Protein AF-A0A1Y3BRG3-F1 (afdb_monomer)

Sequence (141 aa):
MDFLRPHLVLCLAVAWIFIFCGLCLGTKSLGKVSYFTAFFPYIMITALLINGLQLQGSYEGIIHYISPDFEKLSDIGVWSDAATQIFYSLSICMGGVITLASYNNFKNNLFQDSILIVISNSLTSIYAASLDLWPINLENQ

pLDDT: mean 87.49, std 11.52, range [37.56, 96.81]

Mean predicted aligned error: 6.66 Å

Nearest PDB structures (foldseek):
  8wfk-assembly1_A  TM=9.447E-01  e=4.341E-06  Homo sapiens
  8de4-assembly1_A  TM=9.596E-01  e=6.037E-05  Sus scrofa
  5i6z-assembly1_A  TM=9.594E-01  e=1.422E-04  Homo sapiens
  8wtw-assembly1_A  TM=9.472E-01  e=1.422E-04  Homo sapiens
  8p2z-assembly1_C  TM=8.388E-01  e=1.932E-04  Homo sapiens

Secondary structure (DSSP, 8-state):
---S-HHHHHHHHHHHHHHHHHHHTHHHHHHHHHHHHHHHHHHHHHHHHHHHHHSTTHHHHHHHHH---SGGGG-HHHHHHHHHHHHHHTTTTSSHHHHHHHTS-TTS-HHHHHHHHHHHHHHHHHHHHTT--S-S-SS--

Foldseek 3Di:
DPPDDVVVVVVVVVVVVVVVVLVVVDDVVVVVVCVCVVVVVVVVLVVLLVVLVPDPQLVVQVCVLPPDDVVCVPDVVVVVVVVVVLCVLLVPPVCPVVVVVVPDDPPDPVVVVVVVSSVVSVVVVVSSSSSSSHHPPPVPD

Solvent-accessible surface area (backbone atoms only — not comparable to full-atom values): 8318 Å² total; per-residue (Å²): 135,83,85,69,57,66,68,60,54,48,53,51,53,52,50,50,51,54,52,50,52,46,60,73,59,34,72,75,50,45,54,60,52,42,57,54,67,63,49,48,56,54,55,51,51,52,54,50,35,58,56,37,64,72,40,80,50,19,68,58,21,50,48,60,75,67,59,81,66,72,74,57,71,74,40,66,63,57,56,54,50,52,50,52,49,52,43,60,72,70,44,63,93,65,52,59,64,59,58,59,56,69,75,52,63,92,86,56,66,59,68,61,52,51,52,51,51,52,52,48,52,52,51,51,50,55,57,58,55,64,50,64,18,61,48,97,64,76,88,84,114

Organism: Euroglyphus maynei (NCBI:txid6958)

Structure (mmCIF, N/CA/C/O backbone):
data_AF-A0A1Y3BRG3-F1
#
_entry.id   AF-A0A1Y3BRG3-F1
#
loop_
_atom_site.group_PDB
_atom_site.id
_atom_site.type_symbol
_atom_site.label_atom_id
_atom_site.label_alt_id
_atom_site.label_comp_id
_atom_site.label_asym_id
_atom_site.label_entity_id
_atom_site.label_seq_id
_atom_site.pdbx_PDB_ins_code
_atom_site.Cartn_x
_atom_site.Cartn_y
_atom_site.Cartn_z
_atom_site.occupancy
_atom_site.B_iso_or_equiv
_atom_site.auth_seq_id
_atom_site.auth_comp_id
_atom_site.auth_asym_id
_atom_site.auth_atom_id
_atom_site.pdbx_PDB_model_num
ATOM 1 N N . MET A 1 1 ? -28.441 -24.687 -12.085 1.00 53.59 1 MET A N 1
ATOM 2 C CA . MET A 1 1 ? -27.957 -23.840 -10.969 1.00 53.59 1 MET A CA 1
ATOM 3 C C . MET A 1 1 ? -26.458 -24.092 -10.758 1.00 53.59 1 MET A C 1
ATOM 5 O O . MET A 1 1 ? -25.987 -24.133 -9.634 1.00 53.59 1 MET A O 1
ATOM 9 N N . ASP A 1 2 ? -25.688 -24.186 -11.847 1.00 60.72 2 ASP A N 1
ATOM 10 C CA . ASP A 1 2 ? -24.252 -24.526 -11.832 1.00 60.72 2 ASP A CA 1
ATOM 11 C C . ASP A 1 2 ? -23.355 -23.289 -12.005 1.00 60.72 2 ASP A C 1
ATOM 13 O O . ASP A 1 2 ? -22.193 -23.379 -12.384 1.00 60.72 2 ASP A O 1
ATOM 17 N N . PHE A 1 3 ? -23.911 -22.102 -11.741 1.00 71.19 3 PHE A N 1
ATOM 18 C CA . PHE A 1 3 ? -23.187 -20.833 -11.830 1.00 71.19 3 PHE A CA 1
ATOM 19 C C . PHE A 1 3 ? -22.291 -20.588 -10.603 1.00 71.19 3 PHE A C 1
ATOM 21 O O . PHE A 1 3 ? -21.256 -19.934 -10.707 1.00 71.19 3 PHE A O 1
ATOM 28 N N . LEU A 1 4 ? -22.658 -21.131 -9.435 1.00 82.31 4 LEU A N 1
ATOM 29 C CA . LEU A 1 4 ? -21.895 -20.953 -8.200 1.00 82.31 4 LEU A CA 1
ATOM 30 C C . LEU A 1 4 ? -20.907 -22.103 -7.998 1.00 82.31 4 LEU A C 1
ATOM 32 O O . LEU A 1 4 ? -21.297 -23.247 -7.777 1.00 82.31 4 LEU A O 1
ATOM 36 N N . ARG A 1 5 ? -19.612 -21.779 -7.997 1.00 92.12 5 ARG A N 1
ATOM 37 C CA . ARG A 1 5 ? -18.553 -22.716 -7.607 1.00 92.12 5 ARG A CA 1
ATOM 38 C C . ARG A 1 5 ? -18.564 -22.893 -6.081 1.00 92.12 5 ARG A C 1
ATOM 40 O O . ARG A 1 5 ? -18.204 -21.949 -5.376 1.00 92.12 5 ARG A O 1
ATOM 47 N N . PRO A 1 6 ? -18.917 -24.075 -5.543 1.00 91.06 6 PRO A N 1
ATOM 48 C CA . PRO A 1 6 ? -19.168 -24.243 -4.109 1.00 91.06 6 PRO A CA 1
ATOM 49 C C . PRO A 1 6 ? -17.929 -23.987 -3.240 1.00 91.06 6 PRO A C 1
ATOM 51 O O . PRO A 1 6 ? -18.054 -23.466 -2.136 1.00 91.06 6 PRO A O 1
ATOM 54 N N . HIS A 1 7 ? -16.727 -24.274 -3.750 1.00 93.50 7 HIS A N 1
ATOM 55 C CA . HIS A 1 7 ? -15.479 -23.979 -3.041 1.00 93.50 7 HIS A CA 1
ATOM 56 C C . HIS A 1 7 ? -15.252 -22.469 -2.859 1.00 93.50 7 HIS A C 1
ATOM 58 O O . HIS A 1 7 ? -14.885 -22.047 -1.769 1.00 93.50 7 HIS A O 1
ATOM 64 N N . LEU A 1 8 ? -15.535 -21.642 -3.877 1.00 94.50 8 LEU A N 1
ATOM 65 C CA . LEU A 1 8 ? -15.411 -20.181 -3.765 1.00 94.50 8 LEU A CA 1
ATOM 66 C C . LEU A 1 8 ? -16.442 -19.609 -2.794 1.00 94.50 8 LEU A C 1
ATOM 68 O O . LEU A 1 8 ? -16.121 -18.723 -2.009 1.00 94.50 8 LEU A O 1
ATOM 72 N N . VAL A 1 9 ? -17.665 -20.145 -2.819 1.00 9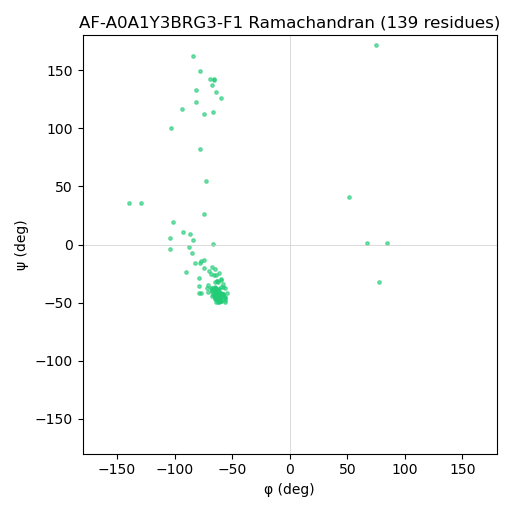5.19 9 VAL A N 1
ATOM 73 C CA . VAL A 1 9 ? -18.737 -19.748 -1.896 1.00 95.19 9 VAL A CA 1
ATOM 74 C C . VAL A 1 9 ? -18.337 -20.052 -0.455 1.00 95.19 9 VAL A C 1
ATOM 76 O O . VAL A 1 9 ? -18.499 -19.199 0.413 1.00 95.19 9 VAL A O 1
ATOM 79 N N . LEU A 1 10 ? -17.759 -21.232 -0.205 1.00 95.00 10 LEU A N 1
ATOM 80 C CA . LEU A 1 10 ? -17.252 -21.599 1.113 1.00 95.00 10 LEU A CA 1
ATOM 81 C C . LEU A 1 10 ? -16.095 -20.688 1.549 1.00 95.00 10 LEU A C 1
ATOM 83 O O . LEU A 1 10 ? -16.124 -20.177 2.665 1.00 95.00 10 LEU A O 1
ATOM 87 N N . CYS A 1 11 ? -15.113 -20.432 0.677 1.00 95.69 11 CYS A N 1
ATOM 88 C CA . CYS A 1 11 ? -14.013 -19.506 0.966 1.00 95.69 11 CYS A CA 1
ATOM 89 C C . CYS A 1 11 ? -14.523 -18.099 1.307 1.00 95.69 11 CYS A C 1
ATOM 91 O O . CYS A 1 11 ? -14.068 -17.497 2.279 1.00 95.69 11 CYS A O 1
ATOM 93 N N . LEU A 1 12 ? -15.500 -17.595 0.548 1.00 95.69 12 LEU A N 1
ATOM 94 C CA . LEU A 1 12 ? -16.116 -16.294 0.788 1.00 95.69 12 LEU A CA 1
ATOM 95 C C . LEU A 1 12 ? -16.879 -16.266 2.119 1.00 95.69 12 LEU A C 1
ATOM 97 O O . LEU A 1 12 ? -16.738 -15.314 2.882 1.00 95.69 12 LEU A O 1
ATOM 101 N N . ALA A 1 13 ? -17.652 -17.312 2.425 1.00 96.44 13 ALA A N 1
ATOM 102 C CA . ALA A 1 13 ? -18.374 -17.425 3.690 1.00 96.44 13 ALA A CA 1
ATOM 103 C C . ALA A 1 13 ? -17.412 -17.422 4.887 1.00 96.44 13 ALA A C 1
ATOM 105 O O . ALA A 1 13 ? -17.628 -16.693 5.854 1.00 96.44 13 ALA A O 1
ATOM 106 N N . VAL A 1 14 ? -16.312 -18.174 4.797 1.00 96.81 14 VAL A N 1
ATOM 107 C CA . VAL A 1 14 ? -15.266 -18.202 5.827 1.00 96.81 14 VAL A CA 1
ATOM 108 C C . VAL A 1 14 ? -14.612 -16.825 5.989 1.00 96.81 14 VAL A C 1
ATOM 110 O O . VAL A 1 14 ? -14.458 -16.360 7.118 1.00 96.81 14 VAL A O 1
ATOM 113 N N . ALA A 1 15 ? -14.289 -16.130 4.893 1.00 95.56 15 ALA A N 1
ATOM 114 C CA . ALA A 1 15 ? -13.726 -14.779 4.946 1.00 95.56 15 ALA A CA 1
ATOM 115 C C . ALA A 1 15 ? -14.668 -13.781 5.646 1.00 95.56 15 ALA A C 1
ATOM 117 O O . ALA A 1 15 ? -14.232 -13.022 6.512 1.00 95.56 15 ALA A O 1
ATOM 118 N N . TRP A 1 16 ? -15.969 -13.823 5.343 1.00 96.25 16 TRP A N 1
ATOM 119 C CA . TRP A 1 16 ? -16.965 -12.976 6.006 1.00 96.25 16 TRP A CA 1
ATOM 120 C C . TRP A 1 16 ? -17.121 -13.282 7.493 1.00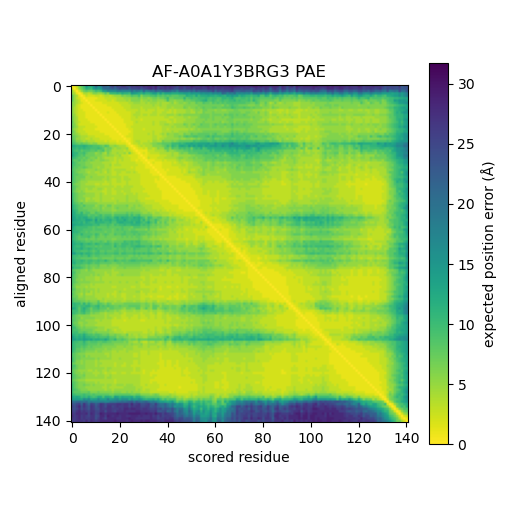 96.25 16 TRP A C 1
ATOM 122 O O . TRP A 1 16 ? -17.269 -12.350 8.282 1.00 96.25 16 TRP A O 1
ATOM 132 N N . ILE A 1 17 ? -17.038 -14.554 7.895 1.00 95.50 17 ILE A N 1
ATOM 133 C CA . ILE A 1 17 ? -17.036 -14.933 9.314 1.00 95.50 17 ILE A CA 1
ATOM 134 C C . ILE A 1 17 ? -15.825 -14.314 10.024 1.00 95.50 17 ILE A C 1
ATOM 136 O O . ILE A 1 17 ? -15.988 -13.734 11.096 1.00 95.50 17 ILE A O 1
ATOM 140 N N . PHE A 1 18 ? -14.629 -14.359 9.426 1.00 91.75 18 PHE A N 1
ATOM 141 C CA . PHE A 1 18 ? -13.444 -13.712 10.003 1.00 91.75 18 PHE A CA 1
ATOM 142 C C . PHE A 1 18 ? -13.604 -12.194 10.136 1.00 91.75 18 PHE A C 1
ATOM 144 O O . PHE A 1 18 ? -13.290 -11.644 11.193 1.00 91.75 18 PHE A O 1
ATOM 151 N N . ILE A 1 19 ? -14.131 -11.524 9.105 1.00 91.12 19 ILE A N 1
ATOM 152 C CA . ILE A 1 19 ? -14.411 -10.080 9.145 1.00 91.12 19 ILE A CA 1
ATOM 153 C C . ILE A 1 19 ? -15.415 -9.769 10.261 1.00 91.12 19 ILE A C 1
ATOM 155 O O . ILE A 1 19 ? -15.164 -8.889 11.083 1.00 91.12 19 ILE A O 1
ATOM 159 N N . PHE A 1 20 ? -16.519 -10.515 10.334 1.00 91.94 20 PHE A N 1
ATOM 160 C CA . PHE A 1 20 ? -17.553 -10.332 11.351 1.00 91.94 20 PHE A CA 1
ATOM 161 C C . PHE A 1 20 ? -16.997 -10.513 12.769 1.00 91.94 20 PHE A C 1
ATOM 163 O O . PHE A 1 20 ? -17.172 -9.636 13.614 1.00 91.94 20 PHE A O 1
ATOM 170 N N . CYS A 1 21 ? -16.246 -11.590 13.015 1.00 90.25 21 CYS A N 1
ATOM 171 C CA . CYS A 1 21 ? -15.570 -11.812 14.293 1.00 90.25 21 CYS A CA 1
ATOM 172 C C . CYS A 1 21 ? -14.611 -10.662 14.638 1.00 90.25 21 CYS A C 1
ATOM 174 O O . CYS A 1 21 ? -14.597 -10.196 15.778 1.00 90.25 21 CYS A O 1
ATOM 176 N N . GLY A 1 22 ? -13.843 -10.170 13.660 1.00 87.88 22 GLY A N 1
ATOM 177 C CA . GLY A 1 22 ? -12.957 -9.016 13.822 1.00 87.88 22 GLY A CA 1
ATOM 178 C C . GLY A 1 22 ? -13.703 -7.753 14.255 1.00 87.88 22 GLY A C 1
ATOM 179 O O . GLY A 1 22 ? -13.270 -7.074 15.185 1.00 87.88 22 GLY A O 1
ATOM 180 N N . LEU A 1 23 ? -14.859 -7.475 13.645 1.00 87.56 23 LEU A N 1
ATOM 181 C CA . LEU A 1 23 ? -15.716 -6.346 14.016 1.00 87.56 23 LEU A CA 1
ATOM 182 C C . LEU A 1 23 ? -16.282 -6.496 15.437 1.00 87.56 23 LEU A C 1
ATOM 184 O O . LEU A 1 23 ? -16.269 -5.528 16.199 1.00 87.56 23 LEU A O 1
ATOM 188 N N . CYS A 1 24 ? -16.709 -7.700 15.832 1.00 89.56 24 CYS A N 1
ATOM 189 C CA . CYS A 1 24 ? -17.213 -7.970 17.184 1.00 89.56 24 CYS A CA 1
ATOM 190 C C . CYS A 1 24 ? -16.156 -7.761 18.283 1.00 89.56 24 CYS A C 1
ATOM 192 O O . CYS A 1 24 ? -16.498 -7.366 19.396 1.00 89.56 24 CYS A O 1
ATOM 194 N N . LEU A 1 25 ? -14.875 -8.006 17.988 1.00 84.94 25 LEU A N 1
ATOM 195 C CA . LEU A 1 25 ? -13.758 -7.849 18.932 1.00 84.94 25 LEU A CA 1
ATOM 196 C C . LEU A 1 25 ? -13.379 -6.376 19.197 1.00 84.94 25 LEU A C 1
ATOM 198 O O . LEU A 1 25 ? -12.644 -6.085 20.147 1.00 84.94 25 LEU A O 1
ATOM 202 N N . GLY A 1 26 ? -13.879 -5.446 18.377 1.00 83.62 26 GLY A N 1
ATOM 203 C CA . GLY A 1 26 ? -13.674 -4.008 18.521 1.00 83.62 26 GLY A CA 1
ATOM 204 C C . GLY A 1 26 ? -12.281 -3.509 18.113 1.00 83.62 26 GLY A C 1
ATOM 205 O O . GLY A 1 26 ? -11.339 -4.264 17.856 1.00 83.62 26 GLY A O 1
ATOM 206 N N . THR A 1 27 ? -12.131 -2.183 18.077 1.00 81.50 27 THR A N 1
ATOM 207 C CA . THR A 1 27 ? -10.972 -1.491 17.479 1.00 81.50 27 THR A CA 1
ATOM 208 C C . THR A 1 27 ? -9.643 -1.757 18.181 1.00 81.50 27 THR A C 1
ATOM 210 O O . THR A 1 27 ? -8.605 -1.836 17.530 1.00 81.50 27 THR A O 1
ATOM 213 N N . LYS A 1 28 ? -9.652 -1.965 19.503 1.00 83.19 28 LYS A N 1
ATOM 214 C CA . LYS A 1 28 ? -8.432 -2.270 20.271 1.00 83.19 28 LYS A CA 1
ATOM 215 C C . LYS A 1 28 ? -7.853 -3.646 19.936 1.00 83.19 28 LYS A C 1
ATOM 217 O O . LYS A 1 28 ? -6.636 -3.801 19.913 1.00 83.19 28 LYS A O 1
ATOM 222 N N . SER A 1 29 ? -8.709 -4.642 19.704 1.00 85.38 29 SER A N 1
ATOM 223 C CA . SER A 1 29 ? -8.269 -5.993 19.338 1.00 85.38 29 SER A CA 1
ATOM 224 C C . SER A 1 29 ? -7.843 -6.042 17.868 1.00 85.38 29 SER A C 1
ATOM 226 O O . SER A 1 29 ? -6.770 -6.557 17.562 1.00 85.38 29 SER A O 1
ATOM 228 N N . LEU A 1 30 ? -8.603 -5.380 16.983 1.00 86.44 30 LEU A N 1
ATOM 229 C CA . LEU A 1 30 ? -8.225 -5.157 15.582 1.00 86.44 30 LEU A CA 1
ATOM 230 C C . LEU A 1 30 ? -6.851 -4.485 15.453 1.00 86.44 30 LEU A C 1
ATOM 232 O O . LEU A 1 30 ? -6.039 -4.920 14.645 1.00 86.44 30 LEU A O 1
ATOM 236 N N . GLY A 1 31 ? -6.543 -3.493 16.297 1.00 85.25 31 GLY A N 1
ATOM 237 C CA . GLY A 1 31 ? -5.222 -2.861 16.336 1.00 85.25 31 GLY A CA 1
ATOM 238 C C . GLY A 1 31 ? -4.085 -3.841 16.650 1.00 85.25 31 GLY A C 1
ATOM 239 O O . GLY A 1 31 ? -3.022 -3.752 16.044 1.00 85.25 31 GLY A O 1
ATOM 240 N N . LYS A 1 32 ? -4.309 -4.830 17.529 1.00 86.56 32 LYS A N 1
ATOM 241 C CA . LYS A 1 32 ? -3.306 -5.866 17.836 1.00 86.56 32 LYS A CA 1
ATOM 242 C C . LYS A 1 32 ? -3.048 -6.787 16.645 1.00 86.56 32 LYS A C 1
ATOM 244 O O . LYS A 1 32 ? -1.896 -7.076 16.339 1.00 86.56 32 LYS A O 1
ATOM 249 N N . VAL A 1 33 ? -4.117 -7.226 15.979 1.00 88.56 33 VAL A N 1
ATOM 250 C CA . VAL A 1 33 ? -4.026 -8.059 14.769 1.00 88.56 33 VAL A CA 1
ATOM 251 C C . VAL A 1 33 ? -3.360 -7.283 13.630 1.00 88.56 33 VAL A C 1
ATOM 253 O O . VAL A 1 33 ? -2.537 -7.847 12.910 1.00 88.56 33 VAL A O 1
ATOM 256 N N . SER A 1 34 ? -3.645 -5.980 13.532 1.00 88.25 34 SER A N 1
ATOM 257 C CA . SER A 1 34 ? -3.090 -5.084 12.516 1.00 88.25 34 SER A CA 1
ATOM 258 C C . SER A 1 34 ? -1.563 -5.070 12.504 1.00 88.25 34 SER A C 1
ATOM 260 O O . SER A 1 34 ? -0.976 -5.070 11.429 1.00 88.25 34 SER A O 1
ATOM 262 N N . TYR A 1 35 ? -0.895 -5.147 13.665 1.00 89.81 35 TYR A N 1
ATOM 263 C CA . TYR A 1 35 ? 0.570 -5.238 13.695 1.00 89.81 35 TYR A CA 1
ATOM 264 C C . TYR A 1 35 ? 1.072 -6.433 12.880 1.00 89.81 35 TYR A C 1
ATOM 266 O O . TYR A 1 35 ? 1.937 -6.274 12.026 1.00 89.81 35 TYR A O 1
ATOM 274 N N . PHE A 1 36 ? 0.492 -7.619 13.072 1.00 91.44 36 PHE A N 1
ATOM 275 C CA . PHE A 1 36 ? 0.885 -8.790 12.292 1.00 91.44 36 PHE A CA 1
ATOM 276 C C . PHE A 1 36 ? 0.566 -8.608 10.803 1.00 91.44 36 PHE A C 1
ATOM 278 O O . PHE A 1 36 ? 1.440 -8.802 9.960 1.00 91.44 36 PHE A O 1
ATOM 285 N N . THR A 1 37 ? -0.660 -8.195 10.472 1.00 90.00 37 THR A N 1
ATOM 286 C CA . THR A 1 37 ? -1.099 -8.075 9.073 1.00 90.00 37 THR A CA 1
ATOM 287 C C . THR A 1 37 ? -0.427 -6.932 8.320 1.00 90.00 37 THR A C 1
ATOM 289 O O . THR A 1 37 ? -0.373 -6.982 7.099 1.00 90.00 37 THR A O 1
ATOM 292 N N . ALA A 1 38 ? 0.086 -5.914 9.012 1.00 91.12 38 ALA A N 1
ATOM 293 C CA . ALA A 1 38 ? 0.849 -4.832 8.405 1.00 91.12 38 ALA A CA 1
ATOM 294 C C . ALA A 1 38 ? 2.288 -5.261 8.107 1.00 91.12 38 ALA A C 1
ATOM 296 O O . ALA A 1 38 ? 2.786 -4.949 7.034 1.00 91.12 38 ALA A O 1
ATOM 297 N N . PHE A 1 39 ? 2.953 -5.997 9.008 1.00 93.00 39 PHE A N 1
ATOM 298 C CA . PHE A 1 39 ? 4.341 -6.436 8.805 1.00 93.00 39 PHE A CA 1
ATOM 299 C C . PHE A 1 39 ? 4.472 -7.644 7.874 1.00 93.00 39 PHE A C 1
ATOM 301 O O . PHE A 1 39 ? 5.429 -7.726 7.104 1.00 93.00 39 PHE A O 1
ATOM 308 N N . PHE A 1 40 ? 3.525 -8.581 7.923 1.00 94.19 40 PHE A N 1
ATOM 309 C CA . PHE A 1 40 ? 3.593 -9.825 7.157 1.00 94.19 40 PHE A CA 1
ATOM 310 C C . PHE A 1 40 ? 3.755 -9.616 5.633 1.00 94.19 40 PHE A C 1
ATOM 312 O O . PHE A 1 40 ? 4.654 -10.233 5.057 1.00 94.19 40 PHE A O 1
ATOM 319 N N . PRO A 1 41 ? 3.009 -8.706 4.972 1.00 92.81 41 PRO A N 1
ATOM 320 C CA . PRO A 1 41 ? 3.210 -8.397 3.558 1.00 92.81 41 PRO A CA 1
ATOM 321 C C . PRO A 1 41 ? 4.620 -7.902 3.229 1.00 92.81 41 PRO A C 1
ATOM 323 O O . PRO A 1 41 ? 5.159 -8.289 2.199 1.00 92.81 41 PRO A O 1
ATOM 326 N N . TYR A 1 42 ? 5.263 -7.112 4.097 1.00 93.25 42 TYR A N 1
ATOM 327 C CA . TYR A 1 42 ? 6.641 -6.665 3.852 1.00 93.25 42 TYR A CA 1
ATOM 328 C C . TYR A 1 42 ? 7.629 -7.826 3.875 1.00 93.25 42 TYR A C 1
ATOM 330 O O . TYR A 1 42 ? 8.530 -7.866 3.042 1.00 93.25 42 TYR A O 1
ATOM 338 N N . ILE A 1 43 ? 7.445 -8.795 4.778 1.00 94.88 43 ILE A N 1
ATOM 339 C CA . ILE A 1 43 ? 8.269 -10.011 4.812 1.00 94.88 43 ILE A CA 1
ATOM 340 C C . ILE A 1 43 ? 8.086 -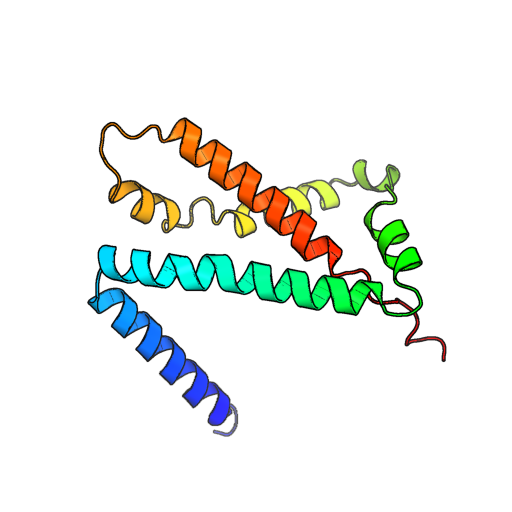10.797 3.508 1.00 94.88 43 ILE A C 1
ATOM 342 O O . ILE A 1 43 ? 9.072 -11.212 2.900 1.00 94.88 43 ILE A O 1
ATOM 346 N N . MET A 1 44 ? 6.841 -10.959 3.049 1.00 94.38 44 MET A N 1
ATOM 347 C CA . MET A 1 44 ? 6.541 -11.651 1.793 1.00 94.38 44 MET A CA 1
ATOM 348 C C . MET A 1 44 ? 7.148 -10.945 0.580 1.00 94.38 44 MET A C 1
ATOM 350 O O . MET A 1 44 ? 7.826 -11.594 -0.209 1.00 94.38 44 MET A O 1
ATOM 354 N N . ILE A 1 45 ? 6.945 -9.631 0.446 1.00 92.38 45 ILE A N 1
ATOM 355 C CA . ILE A 1 45 ? 7.507 -8.831 -0.650 1.00 92.38 45 ILE A CA 1
ATOM 356 C C . ILE A 1 45 ? 9.035 -8.906 -0.616 1.00 92.38 45 ILE A C 1
ATOM 358 O O . ILE A 1 45 ? 9.650 -9.128 -1.648 1.00 92.38 45 ILE A O 1
ATOM 362 N N . THR A 1 46 ? 9.660 -8.833 0.561 1.00 93.56 46 THR A N 1
ATOM 363 C CA . THR A 1 46 ? 11.120 -8.985 0.686 1.00 93.56 46 THR A CA 1
ATOM 364 C C . THR A 1 46 ? 11.588 -10.354 0.194 1.00 93.56 46 THR A C 1
ATOM 366 O O . THR A 1 46 ? 12.545 -10.446 -0.572 1.00 93.56 46 THR A O 1
ATOM 369 N N . ALA A 1 47 ? 10.916 -11.431 0.610 1.00 92.88 47 ALA A N 1
ATOM 370 C CA . ALA A 1 47 ? 11.261 -12.782 0.182 1.00 92.88 47 ALA A CA 1
ATOM 371 C C . ALA A 1 47 ? 11.075 -12.959 -1.333 1.00 92.88 47 ALA A C 1
ATOM 373 O O . ALA A 1 47 ? 11.948 -13.520 -1.996 1.00 92.88 47 ALA A O 1
ATOM 374 N N . LEU A 1 48 ? 9.974 -12.449 -1.890 1.00 90.31 48 LEU A N 1
ATOM 375 C CA . LEU A 1 48 ? 9.713 -12.468 -3.329 1.00 90.31 48 LEU A CA 1
ATOM 376 C C . LEU A 1 48 ? 10.749 -11.651 -4.102 1.00 90.31 48 LEU A C 1
ATOM 378 O O . LEU A 1 48 ? 11.216 -12.119 -5.132 1.00 90.31 48 LEU A O 1
ATOM 382 N N . LEU A 1 49 ? 11.171 -10.496 -3.586 1.00 89.00 49 LEU A N 1
ATOM 383 C CA . LEU A 1 49 ? 12.187 -9.652 -4.210 1.00 89.00 49 LEU A CA 1
ATOM 384 C C . LEU A 1 49 ? 13.540 -10.364 -4.271 1.00 89.00 49 LEU A C 1
ATOM 386 O O . LEU A 1 49 ? 14.179 -10.375 -5.318 1.00 89.00 49 LEU A O 1
ATOM 390 N N . ILE A 1 50 ? 13.966 -11.003 -3.177 1.00 90.00 50 ILE A N 1
ATOM 391 C CA . ILE A 1 50 ? 15.223 -11.768 -3.144 1.00 90.00 50 ILE A CA 1
ATOM 392 C C . ILE A 1 50 ? 15.196 -12.893 -4.184 1.00 90.00 50 ILE A C 1
ATOM 394 O O . ILE A 1 50 ? 16.161 -13.051 -4.927 1.00 90.00 50 ILE A O 1
ATOM 398 N N . ASN A 1 51 ? 14.091 -13.639 -4.272 1.00 87.50 51 ASN A N 1
ATOM 399 C CA . ASN A 1 51 ? 13.930 -14.675 -5.296 1.00 87.50 51 ASN A CA 1
ATOM 400 C C . ASN A 1 51 ? 13.891 -14.069 -6.710 1.00 87.50 51 ASN A C 1
ATOM 402 O O . ASN A 1 51 ? 14.523 -14.595 -7.620 1.00 87.50 51 ASN A O 1
ATOM 406 N N . GLY A 1 52 ? 13.200 -12.939 -6.883 1.00 85.25 52 GLY A N 1
ATOM 407 C CA . GLY A 1 52 ? 13.089 -12.197 -8.138 1.00 85.25 52 GLY A CA 1
ATOM 408 C C . GLY A 1 52 ? 14.448 -11.781 -8.698 1.00 85.25 52 GLY A C 1
ATOM 409 O O . GLY A 1 52 ? 14.748 -11.998 -9.867 1.00 85.25 52 GLY A O 1
ATOM 410 N N . LEU A 1 53 ? 15.315 -11.253 -7.832 1.00 85.81 53 LEU A N 1
ATOM 411 C CA . LEU A 1 53 ? 16.661 -10.809 -8.194 1.00 85.81 53 LEU A CA 1
ATOM 412 C C . LEU A 1 53 ? 17.599 -11.960 -8.583 1.00 85.81 53 LEU A C 1
ATOM 414 O O . LEU A 1 53 ? 18.545 -11.739 -9.336 1.00 85.81 53 LEU A O 1
ATOM 418 N N . GLN A 1 54 ? 17.348 -13.177 -8.095 1.00 85.75 54 GLN A N 1
ATOM 419 C CA . GLN A 1 54 ? 18.141 -14.367 -8.426 1.00 85.75 54 GLN A CA 1
ATOM 420 C C . GLN A 1 54 ? 17.826 -14.943 -9.814 1.00 85.75 54 GLN A C 1
ATOM 422 O O . GLN A 1 54 ? 18.590 -15.768 -10.318 1.00 85.75 54 GLN A O 1
ATOM 427 N N . LEU A 1 55 ? 16.718 -14.533 -10.433 1.00 85.75 55 LEU A N 1
ATOM 428 C CA . LEU A 1 55 ? 16.323 -15.004 -11.755 1.00 85.75 55 LEU A CA 1
ATOM 429 C C . LEU A 1 55 ? 17.131 -14.321 -12.859 1.00 85.75 55 LEU A C 1
ATOM 431 O O . LEU A 1 55 ? 17.538 -13.162 -12.757 1.00 85.75 55 LEU A O 1
ATOM 435 N N . GLN A 1 56 ? 17.332 -15.051 -13.954 1.00 81.75 56 GLN A N 1
ATOM 436 C CA . GLN A 1 56 ? 17.959 -14.512 -15.157 1.00 81.75 56 GLN A CA 1
ATOM 437 C C . GLN A 1 56 ? 17.033 -13.471 -15.802 1.00 81.75 56 GLN A C 1
ATOM 439 O O . GLN A 1 56 ? 15.828 -13.682 -15.877 1.00 81.75 56 GLN A O 1
ATOM 444 N N . GLY A 1 57 ? 17.590 -12.347 -16.258 1.00 77.38 57 GLY A N 1
ATOM 445 C CA . GLY A 1 57 ? 16.816 -11.248 -16.852 1.00 77.38 57 GLY A CA 1
ATOM 446 C C . GLY A 1 57 ? 16.226 -10.249 -15.847 1.00 77.38 57 GLY A C 1
ATOM 447 O O . GLY A 1 57 ? 15.619 -9.265 -16.261 1.00 77.38 57 GLY A O 1
ATOM 448 N N . SER A 1 58 ? 16.469 -10.415 -14.540 1.00 80.75 58 SER A N 1
ATOM 449 C CA . SER A 1 58 ? 16.022 -9.456 -13.514 1.00 80.75 58 SER A CA 1
ATOM 450 C C . SER A 1 58 ? 16.551 -8.034 -13.743 1.00 80.75 58 SER A C 1
ATOM 452 O O . SER A 1 58 ? 15.850 -7.052 -13.510 1.00 80.75 58 SER A O 1
ATOM 454 N N . TYR A 1 59 ? 17.771 -7.913 -14.272 1.00 81.38 59 TYR A N 1
ATOM 455 C CA . TYR A 1 59 ? 18.387 -6.630 -14.614 1.00 81.38 59 TYR A CA 1
ATOM 456 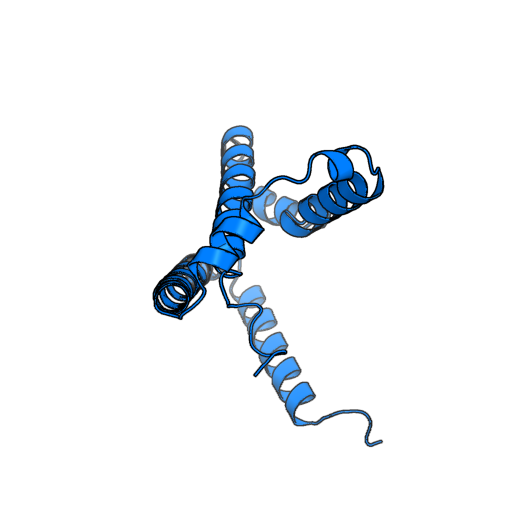C C . TYR A 1 59 ? 17.617 -5.857 -15.698 1.00 81.38 59 TYR A C 1
ATOM 458 O O . TYR A 1 59 ? 17.473 -4.639 -15.598 1.00 81.38 59 TYR A O 1
ATOM 466 N N . GLU A 1 60 ? 17.084 -6.553 -16.705 1.00 84.38 60 GLU A N 1
ATOM 467 C CA . GLU A 1 60 ? 16.290 -5.945 -17.780 1.00 84.38 60 GLU A CA 1
ATOM 468 C C . GLU A 1 60 ? 14.960 -5.415 -17.234 1.00 84.38 60 GLU A C 1
ATOM 470 O O . GLU A 1 60 ? 14.572 -4.292 -17.557 1.00 84.38 60 GLU A O 1
ATOM 475 N N . GLY A 1 61 ? 14.321 -6.170 -16.332 1.00 81.56 61 GLY A N 1
ATOM 476 C CA . GLY A 1 61 ? 13.128 -5.726 -15.610 1.00 81.56 61 GLY A CA 1
ATO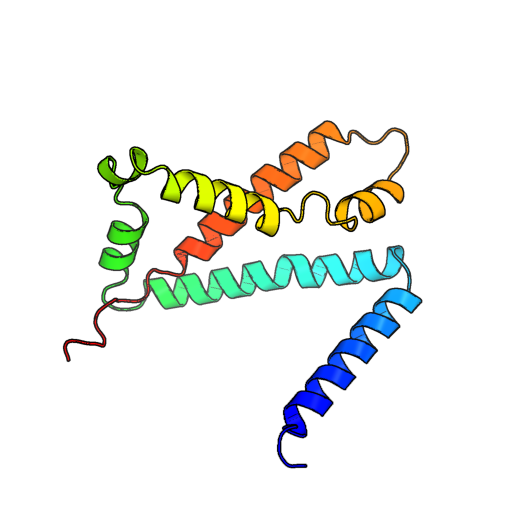M 477 C C . GLY A 1 61 ? 13.374 -4.460 -14.779 1.00 81.56 61 GLY A C 1
ATOM 478 O O . GLY A 1 61 ? 12.572 -3.529 -14.825 1.00 81.56 61 GLY A O 1
ATOM 479 N N . ILE A 1 62 ? 14.524 -4.362 -14.091 1.00 83.62 62 ILE A N 1
ATOM 480 C CA . ILE A 1 62 ? 14.885 -3.157 -13.314 1.00 83.62 62 ILE A CA 1
ATOM 481 C C . ILE A 1 62 ? 15.025 -1.948 -14.241 1.00 83.62 62 ILE A C 1
ATOM 483 O O . ILE A 1 62 ? 14.510 -0.870 -13.938 1.00 83.62 62 ILE A O 1
ATOM 487 N N . ILE A 1 63 ? 15.729 -2.115 -15.365 1.00 85.69 63 ILE A N 1
ATOM 488 C CA . ILE A 1 63 ? 15.912 -1.034 -16.336 1.00 85.69 63 ILE A CA 1
ATOM 489 C C . ILE A 1 63 ? 14.563 -0.602 -16.901 1.00 85.69 63 ILE A C 1
ATOM 491 O O . ILE A 1 63 ? 14.306 0.596 -16.962 1.00 85.69 63 ILE A O 1
ATOM 495 N N . HIS A 1 64 ? 13.701 -1.546 -17.282 1.00 84.56 64 HIS A N 1
ATOM 496 C CA . HIS A 1 64 ? 12.383 -1.237 -17.827 1.00 84.56 64 HIS A CA 1
ATOM 497 C C . HIS A 1 64 ? 11.522 -0.446 -16.836 1.00 84.56 64 HIS A C 1
ATOM 499 O O . HIS A 1 64 ? 10.923 0.555 -17.215 1.00 84.56 64 HIS A O 1
ATOM 505 N N . TYR A 1 65 ? 11.524 -0.841 -15.561 1.00 85.56 65 TYR A N 1
ATOM 506 C CA . TYR A 1 65 ? 10.767 -0.158 -14.514 1.00 85.56 65 TYR A CA 1
ATOM 507 C C . TYR A 1 65 ? 11.242 1.286 -14.263 1.00 85.56 65 TYR A C 1
ATOM 509 O O . TYR A 1 65 ? 10.429 2.175 -14.016 1.00 85.56 65 TYR A O 1
ATOM 517 N N . ILE A 1 66 ? 12.556 1.533 -14.309 1.00 87.00 66 ILE A N 1
ATOM 518 C CA . ILE A 1 66 ? 13.141 2.845 -13.979 1.00 87.00 66 ILE A CA 1
ATOM 519 C C . ILE A 1 66 ? 13.250 3.761 -15.208 1.00 87.00 66 ILE A C 1
ATOM 521 O O . ILE A 1 66 ? 13.318 4.980 -15.046 1.00 87.00 66 ILE A O 1
ATOM 525 N N . SER A 1 67 ? 13.294 3.211 -16.426 1.00 89.12 67 SER A N 1
ATOM 526 C CA . SER A 1 67 ? 13.507 3.986 -17.653 1.00 89.12 67 SER A CA 1
ATOM 527 C C . SER A 1 67 ? 12.323 4.924 -17.930 1.00 89.12 67 SER A C 1
ATOM 529 O O . SER A 1 67 ? 11.214 4.453 -18.186 1.00 89.12 67 SER A O 1
ATOM 531 N N . PRO A 1 68 ? 12.523 6.255 -17.880 1.00 89.31 68 PRO A N 1
ATOM 532 C CA . PRO A 1 68 ? 11.436 7.199 -18.074 1.00 89.31 68 PRO A CA 1
ATOM 533 C C . PRO A 1 68 ? 11.144 7.409 -19.562 1.00 89.31 68 PRO A C 1
ATOM 535 O O . PRO A 1 68 ? 12.041 7.698 -20.354 1.00 89.31 68 PRO A O 1
ATOM 538 N N . ASP A 1 69 ? 9.864 7.361 -19.915 1.00 90.50 69 ASP A N 1
ATOM 539 C CA . ASP A 1 69 ? 9.353 7.799 -21.211 1.00 90.50 69 ASP A CA 1
ATOM 540 C C . ASP A 1 69 ? 8.690 9.174 -21.046 1.00 90.50 69 ASP A C 1
ATOM 542 O O . ASP A 1 69 ? 7.567 9.299 -20.549 1.00 90.50 69 ASP A O 1
ATOM 546 N N . PHE A 1 70 ? 9.419 10.229 -21.411 1.00 90.75 70 PHE A N 1
ATOM 547 C CA . PHE A 1 70 ? 8.951 11.606 -21.246 1.00 90.75 70 PHE A CA 1
ATOM 548 C C . PHE A 1 70 ? 7.873 12.002 -22.260 1.00 90.75 70 PHE A C 1
ATOM 550 O O . PHE A 1 70 ? 7.126 12.942 -21.992 1.00 90.75 70 PHE A O 1
ATOM 557 N N . GLU A 1 71 ? 7.747 11.300 -23.391 1.00 93.00 71 GLU A N 1
ATOM 558 C CA . GLU A 1 71 ? 6.698 11.593 -24.374 1.00 93.00 71 GLU A CA 1
ATOM 559 C C . GLU A 1 71 ? 5.319 11.264 -23.795 1.00 93.00 71 GLU A C 1
ATOM 561 O O . GLU A 1 71 ? 4.376 12.045 -23.944 1.00 93.00 71 GLU A O 1
ATOM 566 N N . LYS A 1 72 ? 5.224 10.183 -23.012 1.00 90.56 72 LYS A N 1
ATOM 567 C CA . LYS A 1 72 ? 3.997 9.800 -22.297 1.00 90.56 72 LYS A CA 1
ATOM 568 C C . LYS A 1 72 ? 3.510 10.834 -21.288 1.00 90.56 72 LYS A C 1
ATOM 570 O O . LYS A 1 72 ? 2.316 10.885 -21.019 1.00 90.56 72 LYS A O 1
ATOM 575 N N . LEU A 1 73 ? 4.379 11.695 -20.755 1.00 92.81 73 LEU A N 1
ATOM 576 C CA . LEU A 1 73 ? 3.946 12.754 -19.832 1.00 92.81 73 LEU A CA 1
ATOM 577 C C . LEU A 1 73 ? 3.071 13.817 -20.512 1.00 92.81 73 LEU A C 1
ATOM 579 O O . LEU A 1 73 ? 2.359 14.546 -19.818 1.00 92.81 73 LEU A O 1
ATOM 583 N N . SER A 1 74 ? 3.127 13.917 -21.845 1.00 93.94 74 SER 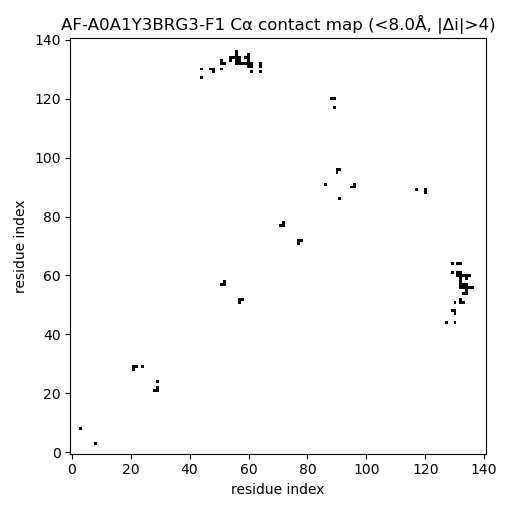A N 1
ATOM 584 C CA . SER A 1 74 ? 2.256 14.803 -22.624 1.00 93.94 74 SER A CA 1
ATOM 585 C C . SER A 1 74 ? 0.839 14.249 -22.810 1.00 93.94 74 SER A C 1
ATOM 587 O O . SER A 1 74 ? -0.075 15.008 -23.135 1.00 93.94 74 SER A O 1
ATOM 589 N N . ASP A 1 75 ? 0.638 12.952 -22.563 1.00 95.56 75 ASP A N 1
ATOM 590 C CA . ASP A 1 75 ? -0.665 12.307 -22.631 1.00 95.56 75 ASP A CA 1
ATOM 591 C C . ASP A 1 75 ? -1.458 12.554 -21.339 1.00 95.56 75 ASP A C 1
ATOM 593 O O . ASP A 1 75 ? -1.044 12.204 -20.232 1.00 95.56 75 ASP A O 1
ATOM 597 N N . ILE A 1 76 ? -2.646 13.143 -21.481 1.00 94.88 76 ILE A N 1
ATOM 598 C CA . ILE A 1 76 ? -3.561 13.394 -20.365 1.00 94.88 76 ILE A CA 1
ATOM 599 C C . ILE A 1 76 ? -4.061 12.097 -19.710 1.00 94.88 76 ILE A C 1
ATOM 601 O O . ILE A 1 76 ? -4.379 12.101 -18.519 1.00 94.88 76 ILE A O 1
ATOM 605 N N . GLY A 1 77 ? -4.104 10.987 -20.456 1.00 96.25 77 GLY A N 1
ATOM 606 C CA . GLY A 1 77 ? -4.498 9.676 -19.946 1.00 96.25 77 GLY A CA 1
ATOM 607 C C . GLY A 1 77 ? -3.615 9.224 -18.784 1.00 96.25 77 GLY A C 1
ATOM 608 O O . GLY A 1 77 ? -4.133 8.826 -17.744 1.00 96.25 77 GLY A O 1
ATOM 609 N N . VAL A 1 78 ? -2.297 9.424 -18.891 1.00 94.88 78 VAL A N 1
ATOM 610 C CA . VAL A 1 78 ? -1.325 9.054 -17.846 1.00 94.88 78 VAL A CA 1
ATOM 611 C C . VAL A 1 78 ? -1.589 9.803 -16.536 1.00 94.88 78 VAL A C 1
ATOM 613 O O . VAL A 1 78 ? -1.494 9.224 -15.454 1.00 94.88 78 VAL A O 1
ATOM 616 N N . TRP A 1 79 ? -1.981 11.078 -16.610 1.00 96.06 79 TRP A N 1
ATOM 617 C CA . TRP A 1 79 ? -2.337 11.869 -15.428 1.00 96.06 79 TRP A CA 1
ATOM 618 C C . TRP A 1 79 ? -3.675 11.444 -14.819 1.00 96.06 79 TRP A C 1
ATOM 620 O O . TRP A 1 79 ? -3.808 11.411 -13.594 1.00 96.06 79 TRP A O 1
ATOM 630 N N . SER A 1 80 ? -4.654 11.096 -15.658 1.00 96.81 80 SER A N 1
ATOM 631 C CA . SER A 1 80 ? -5.940 10.549 -15.211 1.00 96.81 80 SER A CA 1
ATOM 632 C C . SER A 1 80 ? -5.760 9.213 -14.484 1.00 96.81 80 SER A C 1
ATOM 634 O O . SER A 1 80 ? -6.326 9.005 -13.406 1.00 96.81 80 SER A O 1
ATOM 636 N N . ASP A 1 81 ? -4.927 8.328 -15.029 1.00 95.81 81 ASP A N 1
ATOM 637 C CA . ASP A 1 81 ? -4.616 7.032 -14.429 1.00 95.81 81 ASP A CA 1
ATOM 638 C C . ASP A 1 81 ? -3.840 7.199 -13.120 1.00 95.81 81 ASP A C 1
ATOM 640 O O . ASP A 1 81 ? -4.200 6.587 -12.114 1.00 95.81 81 ASP A O 1
ATOM 644 N N . ALA A 1 82 ? -2.845 8.093 -13.081 1.00 94.94 82 ALA A N 1
ATOM 645 C CA . ALA A 1 82 ? -2.095 8.399 -11.863 1.00 94.94 82 ALA A CA 1
ATOM 646 C C . ALA A 1 82 ? -2.994 8.966 -10.750 1.00 94.94 82 ALA A C 1
ATOM 648 O O . ALA A 1 82 ? -2.888 8.557 -9.592 1.00 94.94 82 ALA A O 1
ATOM 649 N N . ALA A 1 83 ? -3.918 9.871 -11.091 1.00 94.88 83 ALA A N 1
ATOM 650 C CA . ALA A 1 83 ? -4.891 10.394 -10.138 1.00 94.88 83 ALA A CA 1
ATOM 651 C C . ALA A 1 83 ? -5.786 9.265 -9.605 1.00 94.88 83 ALA A C 1
ATOM 653 O O . ALA A 1 83 ? -5.921 9.084 -8.395 1.00 94.88 83 ALA A O 1
ATOM 654 N N . THR A 1 84 ? -6.346 8.453 -10.497 1.00 94.56 84 THR A N 1
ATOM 655 C CA . THR A 1 84 ? -7.206 7.323 -10.127 1.00 94.56 84 THR A CA 1
ATOM 656 C C . THR A 1 84 ? -6.468 6.334 -9.219 1.00 94.56 84 THR A C 1
ATOM 658 O O . THR A 1 84 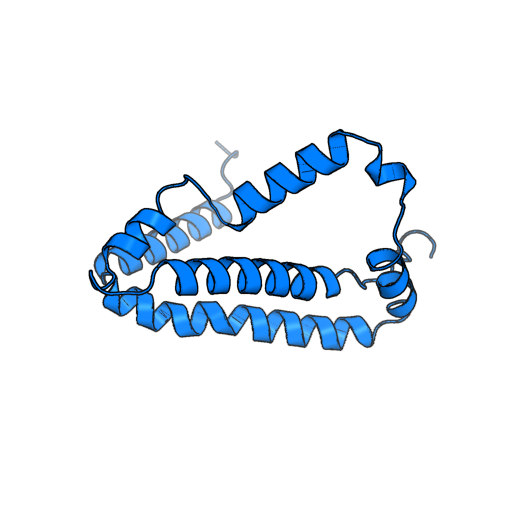? -7.008 5.904 -8.197 1.00 94.56 84 THR A O 1
ATOM 661 N N . GLN A 1 85 ? -5.206 6.038 -9.535 1.00 94.81 85 GLN A N 1
ATOM 662 C CA . GLN A 1 85 ? -4.347 5.153 -8.759 1.00 94.81 85 GLN A CA 1
ATOM 663 C C . GLN A 1 85 ? -4.163 5.657 -7.325 1.00 94.81 85 GLN A C 1
ATOM 665 O O . GLN A 1 85 ? -4.392 4.886 -6.391 1.00 94.81 85 GLN A O 1
ATOM 670 N N . ILE A 1 86 ? -3.833 6.938 -7.122 1.00 94.38 86 ILE A N 1
ATOM 671 C CA . ILE A 1 86 ? -3.605 7.457 -5.767 1.00 94.38 86 ILE A CA 1
ATOM 672 C C . ILE A 1 86 ? -4.910 7.560 -4.962 1.00 94.38 86 ILE A C 1
ATOM 674 O O . ILE A 1 86 ? -4.910 7.276 -3.761 1.00 94.38 86 ILE A O 1
ATOM 678 N N . PHE A 1 87 ? -6.036 7.882 -5.614 1.00 93.31 87 PHE A N 1
ATOM 679 C CA . PHE A 1 87 ? -7.359 7.907 -4.978 1.00 93.31 87 PHE A CA 1
ATOM 680 C C . PHE A 1 87 ? -7.750 6.532 -4.425 1.00 93.31 87 PHE A C 1
ATOM 682 O O . PHE A 1 87 ? -8.160 6.435 -3.263 1.00 93.31 87 PHE A O 1
ATOM 689 N N . TYR A 1 88 ? -7.585 5.470 -5.221 1.00 91.81 88 TYR A N 1
ATOM 690 C CA . TYR A 1 88 ? -7.864 4.103 -4.774 1.00 91.81 88 TYR A CA 1
ATOM 691 C C . TYR A 1 88 ? -6.830 3.597 -3.765 1.00 91.81 88 TYR A C 1
ATOM 693 O O . TYR A 1 88 ? -7.207 2.990 -2.763 1.00 91.81 88 TYR A O 1
ATOM 701 N N . SER A 1 89 ? -5.545 3.890 -3.980 1.00 95.31 89 SER A N 1
ATOM 702 C CA . SER A 1 89 ? -4.447 3.435 -3.122 1.00 95.31 89 SER A CA 1
ATOM 703 C C . SER A 1 89 ? -4.579 3.956 -1.688 1.00 95.31 89 SER A C 1
ATOM 705 O O . SER A 1 89 ? -4.490 3.176 -0.743 1.00 95.31 89 SER A O 1
ATOM 707 N N . LEU A 1 90 ? -4.885 5.244 -1.513 1.00 93.69 90 LEU A N 1
ATOM 708 C CA . LEU A 1 90 ? -5.105 5.839 -0.190 1.00 93.69 90 LEU A CA 1
ATOM 709 C C . LEU A 1 90 ? -6.540 5.657 0.332 1.00 93.69 90 LEU A C 1
ATOM 711 O O . LEU A 1 90 ? -6.821 6.008 1.479 1.00 93.69 90 LEU A O 1
ATOM 715 N N . SER A 1 91 ? -7.456 5.129 -0.491 1.00 92.81 91 SER A N 1
ATOM 716 C CA . SER A 1 91 ? -8.883 4.982 -0.162 1.00 92.81 91 SER A CA 1
ATOM 717 C C . SER A 1 91 ? -9.516 6.288 0.348 1.00 92.81 91 SER A C 1
ATOM 719 O O . SER A 1 91 ? -10.304 6.306 1.303 1.00 92.81 91 SER A O 1
ATOM 721 N N . ILE A 1 92 ? -9.149 7.410 -0.278 1.00 88.56 92 ILE A N 1
ATOM 722 C CA . ILE A 1 92 ? -9.632 8.742 0.102 1.00 88.56 92 ILE A CA 1
ATOM 723 C C . ILE A 1 92 ? -11.143 8.810 -0.173 1.00 88.56 92 ILE A C 1
ATOM 725 O O . ILE A 1 92 ? -11.634 8.235 -1.139 1.00 88.56 92 ILE A O 1
ATOM 729 N N . CYS A 1 93 ? -11.894 9.490 0.697 1.00 85.19 93 CYS A N 1
ATOM 730 C CA . CYS A 1 93 ? -13.359 9.635 0.629 1.00 85.19 93 CYS A CA 1
ATOM 731 C C . CYS A 1 93 ? -14.191 8.355 0.863 1.00 85.19 93 CYS A C 1
ATOM 733 O O . CYS A 1 93 ? -15.415 8.438 0.883 1.00 85.19 93 CYS A O 1
ATOM 735 N N . MET A 1 94 ? -13.577 7.198 1.137 1.00 87.19 94 MET A N 1
ATOM 736 C CA . MET A 1 94 ? -14.292 5.924 1.349 1.00 87.19 94 MET A CA 1
ATOM 737 C C . MET A 1 94 ? -14.754 5.689 2.803 1.00 87.19 94 MET A C 1
ATOM 739 O O . MET A 1 94 ? -15.168 4.592 3.167 1.00 87.19 94 MET A O 1
ATOM 743 N N . GLY A 1 95 ? -14.650 6.695 3.678 1.00 89.06 95 GLY A N 1
ATOM 744 C CA . GLY A 1 95 ? -15.105 6.634 5.076 1.00 89.06 95 GLY A CA 1
ATOM 745 C C . GLY A 1 95 ? -14.187 5.868 6.038 1.00 89.06 95 GLY A C 1
ATOM 746 O O . GLY A 1 95 ? -14.050 6.283 7.183 1.00 89.06 95 GLY A O 1
ATOM 747 N N . GLY A 1 96 ? -13.484 4.823 5.587 1.00 88.62 96 GLY A N 1
ATOM 748 C CA . GLY A 1 96 ? -12.641 3.979 6.450 1.00 88.62 96 GLY A CA 1
ATOM 749 C C . GLY A 1 96 ? -11.567 4.752 7.226 1.00 88.62 96 GLY A C 1
ATOM 750 O O . GLY A 1 96 ? -11.478 4.635 8.449 1.00 88.62 96 GLY A O 1
ATOM 751 N N . VAL A 1 97 ? -10.800 5.608 6.541 1.00 90.31 97 VAL A N 1
ATOM 752 C CA . VAL A 1 97 ? -9.765 6.450 7.176 1.00 90.31 97 VAL A CA 1
ATOM 753 C C . VAL A 1 97 ? -10.385 7.465 8.149 1.00 90.31 97 VAL A C 1
ATOM 755 O O . VAL A 1 97 ? -9.836 7.703 9.222 1.00 90.31 97 VAL A O 1
ATOM 758 N N . ILE A 1 98 ? -11.564 8.008 7.824 1.00 91.56 98 ILE A N 1
ATOM 759 C CA . ILE A 1 98 ? -12.305 8.949 8.684 1.00 91.56 98 ILE A CA 1
ATOM 760 C C . ILE A 1 98 ? -12.751 8.245 9.973 1.00 91.56 98 ILE A C 1
ATOM 762 O O . ILE A 1 98 ? -12.567 8.770 11.071 1.00 91.56 98 ILE A O 1
ATOM 766 N N . THR A 1 99 ? -13.290 7.030 9.856 1.00 91.31 99 THR A N 1
ATOM 767 C CA . THR A 1 99 ? -13.684 6.204 11.000 1.00 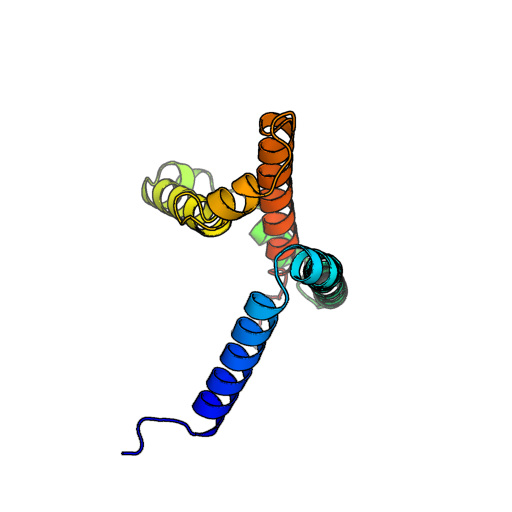91.31 99 THR A CA 1
ATOM 768 C C . THR A 1 99 ? -12.484 5.870 11.882 1.00 91.31 99 THR A C 1
ATOM 770 O O . THR A 1 99 ? -12.576 6.017 13.098 1.00 91.31 99 THR A O 1
ATOM 773 N N . LEU A 1 100 ? -11.338 5.496 11.305 1.00 89.12 100 LEU A N 1
ATOM 774 C CA . LEU A 1 100 ? -10.115 5.238 12.073 1.00 89.12 100 LEU A CA 1
ATOM 775 C C . LEU A 1 100 ? -9.611 6.491 12.802 1.00 89.12 100 LEU A C 1
ATOM 777 O O . LEU A 1 100 ? -9.279 6.415 13.985 1.00 89.12 100 LEU A O 1
ATOM 781 N N . ALA A 1 101 ? -9.630 7.651 12.142 1.00 90.25 101 ALA A N 1
ATOM 782 C CA . ALA A 1 101 ? -9.253 8.924 12.752 1.00 90.25 101 ALA A CA 1
ATOM 783 C C . ALA A 1 101 ? -10.172 9.312 13.928 1.00 90.25 101 ALA A C 1
ATOM 785 O O . ALA A 1 101 ? -9.698 9.896 14.901 1.00 90.25 101 ALA A O 1
ATOM 786 N N . SER A 1 102 ? -11.458 8.934 13.887 1.00 91.62 102 SER A N 1
ATOM 787 C CA . SER A 1 102 ? -12.425 9.215 14.964 1.00 91.62 102 SER A CA 1
ATOM 788 C C . SER A 1 102 ? -12.108 8.515 16.294 1.00 91.62 102 SER A C 1
ATOM 790 O O . SER A 1 102 ? -12.556 8.966 17.346 1.00 91.62 102 SER A O 1
ATOM 792 N N . TYR A 1 103 ? -11.309 7.441 16.265 1.00 89.56 103 TYR A N 1
ATOM 793 C CA . TYR A 1 103 ? -10.859 6.732 17.467 1.00 89.56 103 TYR A CA 1
ATOM 794 C C . TYR A 1 103 ? -9.575 7.313 18.073 1.00 89.56 103 TYR A C 1
ATOM 796 O O . TYR A 1 103 ? -9.108 6.813 19.098 1.00 89.56 103 TYR A O 1
ATOM 804 N N . ASN A 1 104 ? -8.986 8.335 17.449 1.00 89.94 104 ASN A N 1
ATOM 805 C CA . ASN A 1 104 ? -7.745 8.940 17.909 1.00 89.94 104 ASN A CA 1
ATOM 806 C C . ASN A 1 104 ? -7.986 9.994 19.006 1.00 89.94 104 ASN A C 1
ATOM 808 O O . ASN A 1 104 ? -9.092 10.505 19.188 1.00 89.94 104 ASN A O 1
ATOM 812 N N . ASN A 1 105 ? -6.937 10.348 19.749 1.00 91.50 105 ASN A N 1
ATOM 813 C CA . ASN A 1 105 ? -7.024 11.399 20.761 1.00 91.50 105 ASN A CA 1
ATOM 814 C C . ASN A 1 105 ? -7.296 12.763 20.108 1.00 91.50 105 ASN A C 1
ATOM 816 O O . ASN A 1 105 ? -6.682 13.107 19.103 1.00 91.50 105 ASN A O 1
ATOM 820 N N . PHE A 1 106 ? -8.127 13.601 20.738 1.00 89.44 106 PHE A N 1
ATOM 821 C CA . PHE A 1 106 ? -8.483 14.922 20.194 1.00 89.44 106 PHE A CA 1
ATOM 822 C C . PHE A 1 106 ? -7.276 15.853 19.976 1.00 89.44 106 PHE A C 1
ATOM 824 O O . PHE A 1 106 ? -7.288 16.701 19.092 1.00 89.44 106 PHE A O 1
ATOM 831 N N . LYS A 1 107 ? -6.218 15.696 20.781 1.00 91.19 107 LYS A N 1
ATOM 832 C CA . LYS A 1 107 ? -4.976 16.481 20.676 1.00 91.19 107 LYS A CA 1
ATOM 833 C C . LYS A 1 107 ? -3.904 15.821 19.798 1.00 91.19 107 LYS A C 1
ATOM 835 O O . LYS A 1 107 ? -2.752 16.243 19.842 1.00 91.19 107 LYS A O 1
ATOM 840 N N . ASN A 1 10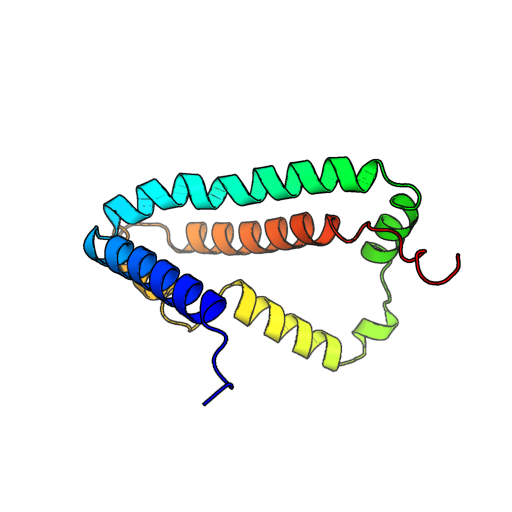8 ? -4.241 14.765 19.062 1.00 93.19 108 ASN A N 1
ATOM 841 C CA . ASN A 1 108 ? -3.284 14.092 18.196 1.00 93.19 108 ASN A CA 1
ATOM 842 C C . ASN A 1 108 ? -2.894 14.973 16.997 1.00 93.19 108 ASN A C 1
ATOM 844 O O . ASN A 1 108 ? -3.739 15.657 16.417 1.00 93.19 108 ASN A O 1
ATOM 848 N N . ASN A 1 109 ? -1.623 14.925 16.593 1.00 94.00 109 ASN A N 1
ATOM 849 C CA . ASN A 1 109 ? -1.140 15.649 15.423 1.00 94.00 109 ASN A CA 1
ATOM 850 C C . ASN A 1 109 ? -1.527 14.923 14.125 1.00 94.00 109 ASN A C 1
ATOM 852 O O . ASN A 1 109 ? -0.729 14.212 13.518 1.00 94.00 109 ASN A O 1
ATOM 856 N N . LEU A 1 110 ? -2.764 15.143 13.681 1.00 93.38 110 LEU A N 1
ATOM 857 C CA . LEU A 1 110 ? -3.294 14.530 12.464 1.00 93.38 110 LEU A CA 1
ATOM 858 C C . LEU A 1 110 ? -2.490 14.898 11.206 1.00 93.38 110 LEU A C 1
ATOM 860 O O . LEU A 1 110 ? -2.415 14.103 10.272 1.00 93.38 110 LEU A O 1
ATOM 864 N N . PHE A 1 111 ? -1.887 16.089 11.167 1.00 93.62 111 PHE A N 1
ATOM 865 C CA . PHE A 1 111 ? -1.108 16.544 10.016 1.00 93.62 111 PHE A CA 1
ATOM 866 C C . PHE A 1 111 ? 0.139 15.680 9.808 1.00 93.62 111 PHE A C 1
ATOM 868 O O . PHE A 1 111 ? 0.398 15.215 8.699 1.00 93.62 111 PHE A O 1
ATOM 875 N N . GLN A 1 112 ? 0.871 15.409 10.889 1.00 95.44 112 GLN A N 1
ATOM 876 C CA . GLN A 1 112 ? 2.048 14.545 10.846 1.00 95.44 112 GLN A CA 1
ATOM 877 C C . GLN A 1 112 ? 1.681 13.102 10.479 1.00 95.44 112 GLN A C 1
ATOM 879 O O . GLN A 1 112 ? 2.347 12.511 9.629 1.00 95.44 112 GLN A O 1
ATOM 884 N N . ASP A 1 113 ? 0.604 12.565 11.056 1.00 94.56 113 ASP A N 1
ATOM 885 C CA . ASP A 1 113 ? 0.127 11.216 10.732 1.00 94.56 113 ASP A CA 1
ATOM 886 C C . ASP A 1 113 ? -0.265 11.100 9.257 1.00 94.56 113 ASP A C 1
ATOM 888 O O . ASP A 1 113 ? 0.088 10.131 8.591 1.00 94.56 113 ASP A O 1
ATOM 892 N N . SER A 1 114 ? -0.938 12.118 8.718 1.00 94.06 114 SER A N 1
ATOM 893 C CA . SER A 1 114 ? -1.360 12.142 7.314 1.00 94.06 114 SER A CA 1
ATOM 894 C C . SER A 1 114 ? -0.163 12.143 6.364 1.00 94.06 114 SER A C 1
ATOM 896 O O . SER A 1 114 ? -0.145 11.380 5.400 1.00 94.06 114 SER A O 1
ATOM 898 N N . ILE A 1 115 ? 0.868 12.946 6.652 1.00 96.06 115 ILE A N 1
ATOM 899 C CA . ILE A 1 115 ? 2.112 12.944 5.870 1.00 96.06 115 ILE A CA 1
ATOM 900 C C . ILE A 1 115 ? 2.780 11.568 5.931 1.00 96.06 115 ILE A C 1
ATOM 902 O O . ILE A 1 115 ? 3.177 11.034 4.895 1.00 96.06 115 ILE A O 1
ATOM 906 N N . LEU A 1 116 ? 2.876 10.974 7.125 1.00 95.38 116 LEU A N 1
ATOM 907 C CA . LEU A 1 116 ? 3.490 9.661 7.302 1.00 95.38 116 LEU A CA 1
ATOM 908 C C . LEU A 1 116 ? 2.739 8.577 6.520 1.00 95.38 116 LEU A C 1
ATOM 910 O O . LEU A 1 116 ? 3.380 7.747 5.880 1.00 95.38 116 LEU A O 1
ATOM 914 N N . ILE A 1 117 ? 1.404 8.601 6.536 1.00 93.94 117 ILE A N 1
ATOM 915 C CA . ILE A 1 117 ? 0.557 7.659 5.794 1.00 93.94 117 ILE A CA 1
ATOM 916 C C . ILE A 1 117 ? 0.798 7.786 4.288 1.00 93.94 117 ILE A C 1
ATOM 918 O O . ILE A 1 117 ? 1.038 6.773 3.635 1.00 93.94 117 ILE A O 1
ATOM 922 N N . VAL A 1 118 ? 0.784 9.005 3.738 1.00 95.12 118 VAL A N 1
ATOM 923 C CA . VAL A 1 118 ? 0.977 9.219 2.293 1.00 95.12 118 VAL A CA 1
ATOM 924 C C . VAL A 1 118 ? 2.375 8.797 1.851 1.00 95.12 118 VAL A C 1
ATOM 926 O O . VAL A 1 118 ? 2.510 8.066 0.872 1.00 95.12 118 VAL A O 1
ATOM 929 N N . ILE A 1 119 ? 3.415 9.202 2.588 1.00 96.69 119 ILE A N 1
ATOM 930 C CA . ILE A 1 119 ? 4.796 8.817 2.272 1.00 96.69 119 ILE A CA 1
ATOM 931 C C . ILE A 1 119 ? 4.957 7.300 2.360 1.00 96.69 119 ILE A C 1
ATOM 933 O O . ILE A 1 119 ? 5.512 6.698 1.443 1.00 96.69 119 ILE A O 1
ATOM 937 N N . SER A 1 120 ? 4.446 6.677 3.426 1.00 95.12 120 SER A N 1
ATOM 938 C CA . SER A 1 120 ? 4.535 5.225 3.599 1.00 95.12 120 SER A CA 1
ATOM 939 C C . SER A 1 120 ? 3.837 4.505 2.452 1.00 95.12 120 SER A C 1
ATOM 941 O O . SER A 1 120 ? 4.454 3.661 1.824 1.00 95.12 120 SER A O 1
ATOM 943 N N . ASN A 1 121 ? 2.608 4.896 2.104 1.00 95.44 121 ASN A N 1
ATOM 944 C CA . ASN A 1 121 ? 1.859 4.309 0.994 1.00 95.44 121 ASN A CA 1
ATOM 945 C C . ASN A 1 121 ? 2.623 4.374 -0.341 1.00 95.44 121 ASN A C 1
ATOM 947 O O . ASN A 1 121 ? 2.717 3.372 -1.055 1.00 95.44 121 ASN A O 1
ATOM 951 N N . SER A 1 122 ? 3.203 5.533 -0.668 1.00 95.50 122 SER A N 1
ATOM 952 C CA . SER A 1 122 ? 3.990 5.704 -1.894 1.00 95.50 122 SER A CA 1
ATOM 953 C C . SER A 1 122 ? 5.270 4.865 -1.877 1.00 95.50 122 SER A C 1
ATOM 955 O O . SER A 1 122 ? 5.582 4.208 -2.868 1.00 95.50 122 SER A O 1
ATOM 957 N N . LEU A 1 123 ? 5.986 4.822 -0.748 1.00 95.00 123 LEU A N 1
ATOM 958 C CA . LEU A 1 123 ? 7.184 3.990 -0.597 1.00 95.00 123 LEU A CA 1
ATOM 959 C C . LEU A 1 123 ? 6.858 2.498 -0.711 1.00 95.00 123 LEU A C 1
ATOM 961 O O . LEU A 1 123 ? 7.565 1.778 -1.409 1.00 95.00 123 LEU A O 1
ATOM 965 N N . THR A 1 124 ? 5.775 2.034 -0.084 1.00 94.62 124 THR A N 1
ATOM 966 C CA . THR A 1 124 ? 5.309 0.647 -0.197 1.00 94.62 124 THR A CA 1
ATOM 967 C C . THR A 1 124 ? 4.929 0.308 -1.629 1.00 94.62 124 THR A C 1
ATOM 969 O O . THR A 1 124 ? 5.251 -0.780 -2.090 1.00 94.62 124 THR A O 1
ATOM 972 N N . SER A 1 125 ? 4.289 1.236 -2.346 1.00 93.50 125 SER A N 1
ATOM 973 C CA . SER A 1 125 ? 3.918 1.043 -3.751 1.00 93.50 125 SER A CA 1
ATOM 974 C C . SER A 1 125 ? 5.153 0.893 -4.638 1.00 93.50 125 SER A C 1
ATOM 976 O O . SER A 1 125 ? 5.223 -0.053 -5.412 1.00 93.50 125 SER A O 1
ATOM 978 N N . ILE A 1 126 ? 6.162 1.757 -4.473 1.00 91.50 126 ILE A N 1
ATOM 979 C CA . ILE A 1 126 ? 7.443 1.653 -5.195 1.00 91.50 126 ILE A CA 1
ATOM 980 C C . ILE A 1 126 ? 8.164 0.348 -4.834 1.00 91.50 126 ILE A C 1
ATOM 982 O O . ILE A 1 126 ? 8.700 -0.331 -5.706 1.00 91.50 126 ILE A O 1
ATOM 986 N N . TYR A 1 127 ? 8.162 -0.024 -3.552 1.00 91.56 127 TYR A N 1
ATOM 987 C CA . TYR A 1 127 ? 8.791 -1.253 -3.080 1.00 91.56 127 TYR A CA 1
ATOM 988 C C . TYR A 1 127 ? 8.108 -2.503 -3.646 1.00 91.56 127 TYR A C 1
ATOM 990 O O . TYR A 1 127 ? 8.781 -3.416 -4.113 1.00 91.56 127 TYR A O 1
ATOM 998 N N . ALA A 1 128 ? 6.778 -2.533 -3.676 1.00 90.50 128 ALA A N 1
ATOM 999 C CA . ALA A 1 128 ? 6.017 -3.616 -4.286 1.00 90.50 128 ALA A CA 1
ATOM 1000 C C . ALA A 1 128 ? 6.184 -3.647 -5.812 1.00 90.50 128 ALA A C 1
ATOM 1002 O O . ALA A 1 128 ? 6.320 -4.724 -6.378 1.00 90.50 128 ALA A O 1
ATOM 1003 N N . ALA A 1 129 ? 6.231 -2.489 -6.474 1.00 87.38 129 ALA A N 1
ATOM 1004 C CA . ALA A 1 129 ? 6.456 -2.396 -7.916 1.00 87.38 129 ALA A CA 1
ATOM 1005 C C . ALA A 1 129 ? 7.861 -2.871 -8.320 1.00 87.38 129 ALA A C 1
ATOM 1007 O O . ALA A 1 129 ? 8.035 -3.430 -9.396 1.00 87.38 129 ALA A O 1
ATOM 1008 N N . SER A 1 130 ? 8.842 -2.782 -7.416 1.00 83.12 130 SER A N 1
ATOM 1009 C CA . SER A 1 130 ? 10.149 -3.421 -7.606 1.00 83.12 130 SER A CA 1
ATOM 1010 C C . SER A 1 130 ? 10.108 -4.955 -7.605 1.00 83.12 130 SER A C 1
ATOM 1012 O O . SER A 1 130 ? 11.155 -5.569 -7.731 1.00 83.12 130 SER A O 1
ATOM 1014 N N . LEU A 1 131 ? 8.943 -5.597 -7.453 1.00 79.56 131 LEU A N 1
ATOM 1015 C CA . LEU A 1 131 ? 8.770 -7.026 -7.733 1.00 79.56 131 LEU A CA 1
ATOM 1016 C C . LEU A 1 131 ? 8.536 -7.326 -9.213 1.00 79.56 131 LEU A C 1
ATOM 1018 O O . LEU A 1 131 ? 8.707 -8.475 -9.614 1.00 79.56 131 LEU A O 1
ATOM 1022 N N . ASP A 1 132 ? 8.192 -6.328 -10.028 1.00 70.06 132 ASP A N 1
ATOM 1023 C CA . ASP A 1 132 ? 7.919 -6.486 -11.463 1.00 70.06 132 ASP A CA 1
ATOM 1024 C C . ASP A 1 132 ? 9.206 -6.698 -12.295 1.00 70.06 132 ASP A C 1
ATOM 1026 O O . ASP A 1 132 ? 9.293 -6.385 -13.476 1.00 70.06 132 ASP A O 1
ATOM 1030 N N . LEU A 1 133 ? 10.248 -7.242 -11.657 1.00 66.81 133 LEU A N 1
ATOM 1031 C CA . LEU A 1 133 ? 11.547 -7.582 -12.244 1.00 66.81 133 LEU A CA 1
ATOM 1032 C C . LEU A 1 133 ? 11.528 -8.953 -12.921 1.00 66.81 133 LEU A C 1
ATOM 1034 O O . LEU A 1 133 ? 12.581 -9.444 -13.329 1.00 66.81 133 LEU A O 1
ATOM 1038 N N . TRP A 1 134 ? 10.370 -9.619 -12.976 1.00 58.00 134 TRP A N 1
ATOM 1039 C CA . TRP A 1 134 ? 10.267 -10.913 -13.634 1.00 58.00 134 TRP A CA 1
ATOM 1040 C C . TRP A 1 134 ? 10.553 -10.739 -15.134 1.00 58.00 134 TRP A C 1
ATOM 1042 O O . TRP A 1 134 ? 9.985 -9.849 -15.769 1.00 58.00 134 TRP A O 1
ATOM 1052 N N . PRO A 1 135 ? 11.424 -11.569 -15.728 1.00 53.44 135 PRO A N 1
ATOM 1053 C CA . PRO A 1 135 ? 11.801 -11.421 -17.124 1.00 53.44 135 PRO A CA 1
ATOM 1054 C C . PRO A 1 135 ? 10.591 -11.538 -18.060 1.00 53.44 135 PRO A C 1
ATOM 1056 O O . PRO A 1 135 ? 9.892 -12.555 -18.091 1.00 53.44 135 PRO A O 1
ATOM 1059 N N . ILE A 1 136 ? 10.421 -10.525 -18.912 1.00 55.22 136 ILE A N 1
ATOM 1060 C CA . ILE A 1 136 ? 9.571 -10.529 -20.113 1.00 55.22 136 ILE A CA 1
ATOM 1061 C C . ILE A 1 136 ? 10.251 -11.394 -21.196 1.00 55.22 136 ILE A C 1
ATOM 1063 O O . ILE A 1 136 ? 10.539 -10.939 -22.295 1.00 55.22 136 ILE A O 1
ATOM 1067 N N . ASN A 1 137 ? 10.586 -12.646 -20.873 1.00 46.81 137 ASN A N 1
ATOM 1068 C CA . ASN A 1 137 ? 11.246 -13.580 -21.795 1.00 46.81 137 ASN A CA 1
ATOM 1069 C C . ASN A 1 137 ? 10.698 -15.014 -21.681 1.00 46.81 137 ASN A C 1
ATOM 1071 O O . ASN A 1 137 ? 11.430 -15.982 -21.855 1.00 46.81 137 ASN A O 1
ATOM 1075 N N . LEU A 1 138 ? 9.393 -15.164 -21.428 1.00 53.06 138 LEU A N 1
ATOM 1076 C CA . LEU A 1 138 ? 8.695 -16.451 -21.594 1.00 53.06 138 LEU A CA 1
ATOM 1077 C C . LEU A 1 138 ? 7.821 -16.534 -22.858 1.00 53.06 138 LEU A C 1
ATOM 1079 O O . LEU A 1 138 ? 7.144 -17.537 -23.047 1.00 53.06 138 LEU A O 1
ATOM 1083 N N . GLU A 1 139 ? 7.846 -15.531 -23.742 1.00 48.50 139 GLU A N 1
ATOM 1084 C CA . GLU A 1 139 ? 7.146 -15.600 -25.042 1.00 48.50 139 GLU A CA 1
ATOM 1085 C C . GLU A 1 139 ? 8.074 -15.845 -26.246 1.00 48.50 139 GLU A C 1
ATOM 1087 O O . GLU A 1 139 ? 7.579 -16.046 -27.349 1.00 48.50 139 GLU A O 1
ATOM 1092 N N . ASN A 1 140 ? 9.401 -15.897 -26.054 1.00 41.97 140 ASN A N 1
ATOM 1093 C CA . ASN A 1 140 ? 10.377 -16.173 -27.124 1.00 41.97 140 ASN A CA 1
ATOM 1094 C C . ASN A 1 140 ? 11.387 -17.291 -26.773 1.00 41.97 140 ASN A C 1
ATOM 1096 O O . ASN A 1 140 ? 12.547 -17.226 -27.190 1.00 41.97 140 ASN A O 1
ATOM 1100 N N . GLN A 1 141 ? 10.950 -18.323 -26.039 1.00 37.56 141 GLN A N 1
ATOM 1101 C CA . GLN A 1 141 ? 11.563 -19.662 -26.034 1.00 37.56 141 GLN A CA 1
ATOM 1102 C C . GLN A 1 141 ? 10.494 -20.748 -26.119 1.00 37.56 141 GLN A C 1
ATOM 1104 O O . GLN A 1 141 ? 9.495 -20.640 -25.376 1.00 37.56 141 GLN A O 1
#

Radius of gyration: 20.29 Å; Cα contacts (8 Å, |Δi|>4): 52; chains: 1; bounding box: 46×41×48 Å

InterPro domains:
  IPR000175 Sodium:neurotransmitter symporter [PF00209] (5-129)
  IPR000175 Sodium:neurotransmitter symporter [PS50267] (1-129)
  IPR000175 Sodium:neurotransmitter symporter [PTHR11616] (4-129)
  IPR037272 Sodium:neurotransmitter symporter superfamily [SSF161070] (5-129)